Protein AF-A0A7K7G1K6-F1 (afdb_monomer)

Sequence (93 aa):
HTAERPFKCAVCPKTFTQLAGLLGHQRSHPATIPPHPPDEAPHPAAVPQPAPERPYQCTECGKAFKGSSGLRYHMRDHTGERPYACRECGKAF

Radius of gyration: 22.13 Å; Cα contacts (8 Å, |Δi|>4): 73; chains: 1; bounding box: 34×58×42 Å

Organism: Chionis minor (NCBI:txid227182)

Solvent-accessible surface area (backbone atoms only — not comparable to full-atom values): 6151 Å² total; per-residue (Å²): 136,84,83,62,47,84,37,65,50,92,91,49,95,56,63,19,73,43,63,71,59,43,60,58,51,58,70,75,46,84,78,76,73,70,83,70,69,95,79,67,72,83,74,77,77,81,71,80,71,74,71,82,69,38,85,31,60,41,89,90,78,63,55,65,21,76,38,67,66,56,39,58,56,55,50,28,75,76,70,67,62,45,87,50,56,39,88,90,74,69,50,60,80

Mean predicted aligned error: 16.01 Å

Structure (mmCIF, N/CA/C/O backbone):
data_AF-A0A7K7G1K6-F1
#
_entry.id   AF-A0A7K7G1K6-F1
#
loop_
_atom_site.group_PDB
_atom_site.id
_atom_site.type_symbol
_atom_site.label_atom_id
_atom_site.label_alt_id
_atom_site.label_comp_id
_atom_site.label_asym_id
_atom_site.label_entity_id
_atom_site.label_seq_id
_atom_site.pdbx_PDB_ins_code
_atom_site.Cartn_x
_atom_site.Cartn_y
_atom_site.Cartn_z
_atom_site.occupancy
_atom_site.B_iso_or_equiv
_atom_site.auth_seq_id
_atom_site.auth_comp_id
_atom_site.auth_asym_id
_atom_site.auth_atom_id
_atom_site.pdbx_PDB_model_num
ATOM 1 N N . HIS A 1 1 ? 22.187 16.365 -9.416 1.00 49.41 1 HIS A N 1
ATOM 2 C CA . HIS A 1 1 ? 21.201 15.345 -9.828 1.00 49.41 1 HIS A CA 1
ATOM 3 C C . HIS A 1 1 ? 21.537 14.843 -11.226 1.00 49.41 1 HIS A C 1
ATOM 5 O O . HIS A 1 1 ? 20.950 15.296 -12.200 1.00 49.41 1 HIS A O 1
ATOM 11 N N . THR A 1 2 ? 22.506 13.943 -11.347 1.00 59.69 2 THR A N 1
ATOM 12 C CA . THR A 1 2 ? 22.814 13.277 -12.617 1.00 59.69 2 THR A CA 1
ATOM 13 C C . THR A 1 2 ? 21.843 12.107 -12.737 1.00 59.69 2 THR A C 1
ATOM 15 O O . THR A 1 2 ? 21.996 11.085 -12.079 1.00 59.69 2 THR A O 1
ATOM 18 N N . ALA A 1 3 ? 20.744 12.298 -13.469 1.00 69.94 3 ALA A N 1
ATOM 19 C CA . ALA A 1 3 ? 19.723 11.269 -13.676 1.00 69.94 3 ALA A CA 1
ATOM 20 C C . ALA A 1 3 ? 20.166 10.270 -14.755 1.00 69.94 3 ALA A C 1
ATOM 22 O O . ALA A 1 3 ? 19.432 9.980 -15.702 1.00 69.94 3 ALA A O 1
ATOM 23 N N . GLU A 1 4 ? 21.391 9.766 -14.640 1.00 78.00 4 GLU A N 1
ATOM 24 C CA . GLU A 1 4 ? 21.862 8.690 -15.494 1.00 78.00 4 GLU A CA 1
ATOM 25 C C . GLU A 1 4 ? 21.046 7.430 -15.190 1.00 78.00 4 GLU A C 1
ATOM 27 O O . GLU A 1 4 ? 20.807 7.062 -14.038 1.00 78.00 4 GLU A O 1
ATOM 32 N N . ARG A 1 5 ? 20.525 6.803 -16.248 1.00 80.56 5 ARG A N 1
ATOM 33 C CA . ARG A 1 5 ? 19.706 5.585 -16.179 1.00 80.56 5 ARG A CA 1
ATOM 34 C C . ARG A 1 5 ? 20.438 4.472 -16.927 1.00 80.56 5 ARG A C 1
ATOM 36 O O . ARG A 1 5 ? 20.069 4.183 -18.069 1.00 80.56 5 ARG A O 1
ATOM 43 N N . PRO A 1 6 ? 21.496 3.883 -16.332 1.00 85.69 6 PRO A N 1
ATOM 44 C CA . PRO A 1 6 ? 22.334 2.896 -17.011 1.00 85.69 6 PRO A CA 1
ATOM 45 C C . PRO A 1 6 ? 21.568 1.612 -17.339 1.00 85.69 6 PRO A C 1
ATOM 47 O O . PRO A 1 6 ? 21.872 0.929 -18.314 1.00 85.69 6 PRO A O 1
ATOM 50 N N . PHE A 1 7 ? 20.557 1.284 -16.535 1.00 88.25 7 PHE A N 1
ATOM 51 C CA . PHE A 1 7 ? 19.869 0.001 -16.586 1.00 88.25 7 PHE A CA 1
ATOM 52 C C . PHE A 1 7 ? 18.687 0.070 -17.551 1.00 88.25 7 PHE A C 1
ATOM 54 O O . PHE A 1 7 ? 17.731 0.806 -17.315 1.00 88.25 7 PHE A O 1
ATOM 61 N N . LYS A 1 8 ? 18.731 -0.695 -18.642 1.00 90.12 8 LYS A N 1
ATOM 62 C CA . LYS A 1 8 ? 17.711 -0.680 -19.702 1.00 90.12 8 LYS A CA 1
ATOM 63 C C . LYS A 1 8 ? 16.984 -2.018 -19.748 1.00 90.12 8 LYS A C 1
ATOM 65 O O . LYS A 1 8 ? 17.608 -3.064 -19.594 1.00 90.12 8 LYS A O 1
ATOM 70 N N . CYS A 1 9 ? 15.673 -1.992 -19.948 1.00 88.75 9 CYS A N 1
ATOM 71 C CA . CYS A 1 9 ? 14.908 -3.210 -20.172 1.00 88.75 9 CYS A CA 1
ATOM 72 C C . CYS A 1 9 ? 15.139 -3.737 -21.595 1.00 88.75 9 CYS A C 1
ATOM 74 O O . CYS A 1 9 ? 15.215 -2.964 -22.542 1.00 88.75 9 CYS A O 1
ATOM 76 N N . ALA A 1 10 ? 15.243 -5.060 -21.735 1.00 85.69 10 ALA A N 1
ATOM 77 C CA . ALA A 1 10 ? 15.428 -5.720 -23.027 1.00 85.69 10 ALA A CA 1
ATOM 78 C C . ALA A 1 10 ? 14.113 -5.917 -23.804 1.00 85.69 10 ALA A C 1
ATOM 80 O O . ALA A 1 10 ? 14.133 -6.079 -25.016 1.00 85.69 10 ALA A O 1
ATOM 81 N N . VAL A 1 11 ? 12.972 -5.909 -23.106 1.00 86.75 11 VAL A N 1
ATOM 82 C CA . VAL A 1 11 ? 11.645 -6.176 -23.693 1.00 86.75 11 VAL A CA 1
ATOM 83 C C . VAL A 1 11 ? 10.940 -4.883 -24.104 1.00 86.75 11 VAL A C 1
ATOM 85 O O . VAL A 1 11 ? 10.130 -4.870 -25.024 1.00 86.75 11 VAL A O 1
ATOM 88 N N . CYS A 1 12 ? 11.227 -3.772 -23.427 1.00 90.62 12 CYS A N 1
ATOM 89 C CA . CYS A 1 12 ? 10.585 -2.490 -23.691 1.00 90.62 12 CYS A CA 1
ATOM 90 C C . CYS A 1 12 ? 11.569 -1.331 -23.473 1.00 90.62 12 CYS A C 1
ATOM 92 O O . CYS A 1 12 ? 12.596 -1.510 -22.823 1.00 90.62 12 CYS A O 1
ATOM 94 N N . PRO A 1 13 ? 11.263 -0.109 -23.937 1.00 88.75 13 PRO A N 1
ATOM 95 C CA . PRO A 1 13 ? 12.209 1.009 -23.899 1.00 88.75 13 PRO A CA 1
ATOM 96 C C . PRO A 1 13 ? 12.416 1.627 -22.500 1.00 88.75 13 PRO A C 1
ATOM 98 O O . PRO A 1 13 ? 13.005 2.703 -22.379 1.00 88.75 13 PRO A O 1
ATOM 101 N N . LYS A 1 14 ? 11.928 1.001 -21.417 1.00 90.44 14 LYS A N 1
ATOM 102 C CA . LYS A 1 14 ? 12.060 1.556 -20.062 1.00 90.44 14 LYS A CA 1
ATOM 103 C C . LYS A 1 14 ? 13.501 1.466 -19.562 1.00 90.44 14 LYS A C 1
ATOM 105 O O . LYS A 1 14 ? 14.138 0.417 -19.626 1.00 90.44 14 LYS A O 1
ATOM 110 N N .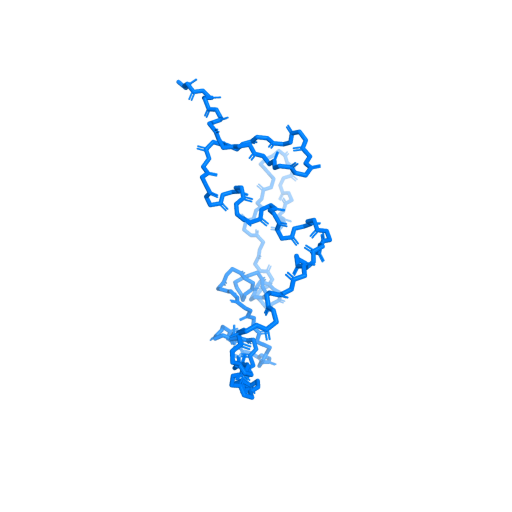 THR A 1 15 ? 13.976 2.566 -18.982 1.00 91.81 15 THR A N 1
ATOM 111 C CA . THR A 1 15 ? 15.289 2.660 -18.337 1.00 91.81 15 THR A CA 1
ATOM 112 C C . THR A 1 15 ? 15.152 2.974 -16.849 1.00 91.81 15 THR A C 1
ATOM 114 O O . THR A 1 15 ? 14.142 3.506 -16.392 1.00 91.81 15 THR A O 1
ATOM 117 N N . PHE A 1 16 ? 16.148 2.638 -16.049 1.00 90.88 16 PHE A N 1
ATOM 118 C CA . PHE A 1 16 ? 16.096 2.730 -14.596 1.00 90.88 16 PHE A CA 1
ATOM 119 C C . PHE A 1 16 ? 17.419 3.288 -14.084 1.00 90.88 16 PHE A C 1
ATOM 121 O O . PHE A 1 16 ? 18.481 3.022 -14.644 1.00 90.88 16 PHE A O 1
ATOM 128 N N . THR A 1 17 ? 17.344 4.085 -13.021 1.00 91.06 17 THR A N 1
ATOM 129 C CA . THR A 1 17 ? 18.522 4.611 -12.314 1.00 91.06 17 THR A CA 1
ATOM 130 C C . THR A 1 17 ? 19.189 3.540 -11.452 1.00 91.06 17 THR A C 1
ATOM 132 O O . THR A 1 17 ? 20.366 3.649 -11.140 1.00 91.06 17 THR A O 1
ATOM 135 N N . GLN A 1 18 ? 18.453 2.487 -11.080 1.00 89.25 18 GLN A N 1
ATOM 136 C CA . GLN A 1 18 ? 18.919 1.410 -10.209 1.00 89.25 18 GLN A CA 1
ATOM 137 C C . GLN A 1 18 ? 18.548 0.036 -10.777 1.00 89.25 18 GLN A C 1
ATOM 139 O O . GLN A 1 18 ? 17.436 -0.158 -11.279 1.00 89.25 18 GLN A O 1
ATOM 144 N N . LEU A 1 19 ? 19.453 -0.934 -10.619 1.00 87.38 19 LEU A N 1
ATOM 145 C CA . LEU A 1 19 ? 19.264 -2.318 -11.064 1.00 87.38 19 LEU A CA 1
ATOM 146 C C . LEU A 1 19 ? 18.059 -2.991 -10.392 1.00 87.38 19 LEU A C 1
ATOM 148 O O . LEU A 1 19 ? 17.300 -3.688 -11.058 1.00 87.38 19 LEU A O 1
ATOM 152 N N . ALA A 1 20 ? 17.827 -2.730 -9.102 1.00 87.19 20 ALA A N 1
ATOM 153 C CA . ALA A 1 20 ? 16.676 -3.270 -8.374 1.00 87.19 20 ALA A CA 1
ATOM 154 C C . ALA A 1 20 ? 15.335 -2.853 -9.010 1.00 87.19 20 ALA A C 1
ATOM 156 O O . ALA A 1 20 ? 14.412 -3.662 -9.112 1.00 87.19 20 ALA A O 1
ATOM 157 N N . GLY A 1 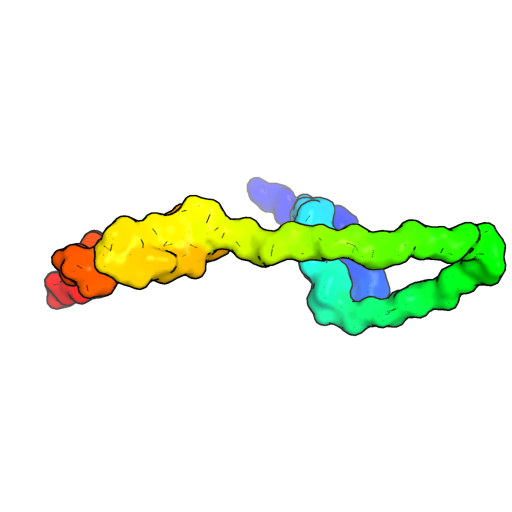21 ? 15.249 -1.613 -9.506 1.00 89.56 21 GLY A N 1
ATOM 158 C CA . GLY A 1 21 ? 14.077 -1.119 -10.230 1.00 89.56 21 GLY A CA 1
ATOM 159 C C . GLY A 1 21 ? 13.871 -1.830 -11.569 1.00 89.56 21 GLY A C 1
ATOM 160 O O . GLY A 1 21 ? 12.740 -2.181 -11.902 1.00 89.56 21 GLY A O 1
ATOM 161 N N . LEU A 1 22 ? 14.959 -2.102 -12.301 1.00 89.94 22 LEU A N 1
ATOM 162 C CA . LEU A 1 22 ? 14.907 -2.877 -13.543 1.00 89.94 22 LEU A CA 1
ATOM 163 C C . LEU A 1 22 ? 14.459 -4.325 -13.284 1.00 89.94 22 LEU A C 1
ATOM 165 O O . LEU A 1 22 ? 13.532 -4.789 -13.944 1.00 89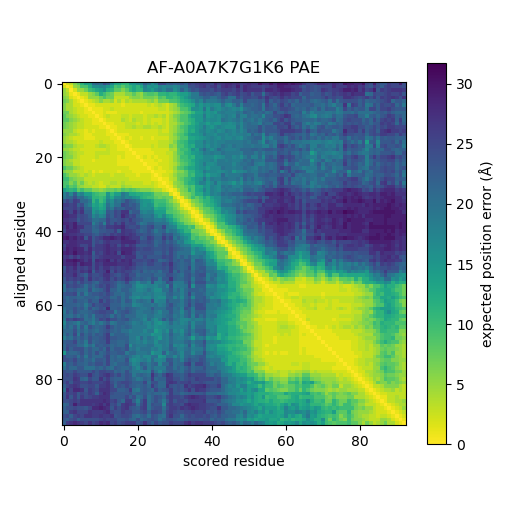.94 22 LEU A O 1
ATOM 169 N N . LEU A 1 23 ? 15.057 -5.007 -12.303 1.00 86.94 23 LEU A N 1
ATOM 170 C CA . LEU A 1 23 ? 14.718 -6.391 -11.943 1.00 86.94 23 LEU A CA 1
ATOM 171 C C . LEU A 1 23 ? 13.254 -6.521 -11.506 1.00 86.94 23 LEU A C 1
ATOM 173 O O . LEU A 1 23 ? 12.560 -7.444 -11.926 1.00 86.94 23 LEU A O 1
ATOM 177 N N . GLY A 1 24 ? 12.749 -5.573 -10.710 1.00 88.12 24 GLY A N 1
ATOM 178 C CA . GLY A 1 24 ? 11.332 -5.520 -10.342 1.00 88.12 24 GLY A CA 1
ATOM 179 C C . GLY A 1 24 ? 10.419 -5.293 -11.550 1.00 88.12 24 GLY A C 1
ATOM 180 O O . GLY A 1 24 ? 9.397 -5.964 -11.687 1.00 88.12 24 GLY A O 1
ATOM 181 N N . HIS A 1 25 ? 10.811 -4.397 -12.459 1.00 89.88 25 HIS A N 1
ATOM 182 C CA . HIS A 1 25 ? 10.076 -4.141 -13.695 1.00 89.88 25 HIS A CA 1
ATOM 183 C C . HIS A 1 25 ? 10.051 -5.347 -14.641 1.00 89.88 25 HIS A C 1
ATOM 185 O O . HIS A 1 25 ? 9.020 -5.600 -15.258 1.00 89.88 25 HIS A O 1
ATOM 191 N N . GLN A 1 26 ? 11.131 -6.120 -14.754 1.00 84.31 26 GLN A N 1
ATOM 192 C CA . GLN A 1 26 ? 11.170 -7.284 -15.647 1.00 84.31 26 GLN A CA 1
ATOM 193 C C . GLN A 1 26 ? 10.073 -8.313 -15.331 1.00 84.31 26 GLN A C 1
ATOM 195 O O . GLN A 1 26 ? 9.602 -8.991 -16.236 1.00 84.31 26 GLN A O 1
ATOM 200 N N . ARG A 1 27 ? 9.587 -8.355 -14.085 1.00 86.00 27 ARG A N 1
ATOM 201 C CA . ARG A 1 27 ? 8.496 -9.236 -13.631 1.00 86.00 27 ARG A CA 1
ATOM 202 C C . ARG A 1 27 ? 7.110 -8.812 -14.128 1.00 86.00 27 ARG A C 1
ATOM 204 O O . ARG A 1 27 ? 6.175 -9.594 -14.017 1.00 86.00 27 ARG A O 1
ATOM 211 N N . SER A 1 28 ? 6.959 -7.581 -14.629 1.00 82.94 28 SER A N 1
ATOM 212 C CA . SER A 1 28 ? 5.711 -7.122 -15.256 1.00 82.94 28 SER A CA 1
ATOM 213 C C . SER A 1 28 ? 5.596 -7.543 -16.718 1.00 82.94 28 SER A C 1
ATOM 215 O O . SER A 1 28 ? 4.517 -7.434 -17.291 1.00 82.94 28 SER A O 1
ATOM 217 N N . HIS A 1 29 ? 6.705 -7.954 -17.340 1.00 84.12 29 HIS A N 1
ATOM 218 C CA . HIS A 1 29 ? 6.648 -8.536 -18.674 1.00 84.12 29 HIS A CA 1
ATOM 219 C C . HIS A 1 29 ? 6.140 -9.971 -18.569 1.00 84.12 29 HIS A C 1
ATOM 221 O O . HIS A 1 29 ? 6.519 -10.672 -17.628 1.00 84.12 29 HIS A O 1
ATOM 227 N N . PRO A 1 30 ? 5.297 -10.423 -19.511 1.00 73.44 30 PRO A N 1
ATOM 228 C CA . PRO A 1 30 ? 4.965 -11.834 -19.602 1.00 73.44 30 PRO A CA 1
ATOM 229 C C . PRO A 1 30 ? 6.274 -12.609 -19.758 1.00 73.44 30 PRO A C 1
ATOM 231 O O . PRO A 1 30 ? 7.082 -12.307 -20.637 1.00 73.44 30 PRO A O 1
ATOM 234 N N . ALA A 1 31 ? 6.517 -13.561 -18.859 1.00 65.69 31 ALA A N 1
ATOM 235 C CA . ALA A 1 31 ? 7.701 -14.396 -18.927 1.00 65.69 31 ALA A CA 1
ATOM 236 C C . ALA A 1 31 ? 7.578 -15.292 -20.164 1.00 65.69 31 ALA A C 1
ATOM 238 O O . ALA A 1 31 ? 6.942 -16.342 -20.113 1.00 65.69 31 ALA A O 1
ATOM 239 N N . THR A 1 32 ? 8.187 -14.894 -21.283 1.00 55.31 32 THR A N 1
ATOM 240 C CA . THR A 1 32 ? 8.627 -15.883 -22.264 1.00 55.31 32 THR A CA 1
ATOM 241 C C . THR A 1 32 ? 9.700 -16.682 -21.549 1.00 55.31 32 THR A C 1
ATOM 243 O O . THR A 1 32 ? 10.840 -16.239 -21.436 1.00 55.31 32 THR A O 1
ATOM 246 N N . ILE A 1 33 ? 9.299 -17.805 -20.960 1.00 55.59 33 ILE A N 1
ATOM 247 C CA . ILE A 1 33 ? 10.218 -18.790 -20.407 1.00 55.59 33 ILE A CA 1
ATOM 248 C C . ILE A 1 33 ? 11.153 -19.145 -21.573 1.00 55.59 33 ILE A C 1
ATOM 250 O O . ILE A 1 33 ? 10.655 -19.644 -22.587 1.00 55.59 33 ILE A O 1
ATOM 254 N N . PRO A 1 34 ? 12.460 -18.821 -21.519 1.00 52.53 34 PRO A N 1
ATOM 255 C CA . PRO A 1 34 ? 13.373 -19.325 -22.532 1.00 52.53 34 PRO A CA 1
ATOM 256 C C . PRO A 1 34 ? 13.268 -20.855 -22.508 1.00 52.53 34 PRO A C 1
ATOM 258 O O . PRO A 1 34 ? 13.147 -21.415 -21.414 1.00 52.53 34 PRO A O 1
ATOM 261 N N . PRO A 1 35 ? 13.257 -21.539 -23.667 1.00 45.75 35 PRO A N 1
ATOM 262 C CA . PRO A 1 35 ? 13.231 -22.992 -23.674 1.00 45.75 35 PRO A CA 1
ATOM 263 C C . PRO A 1 35 ? 14.379 -23.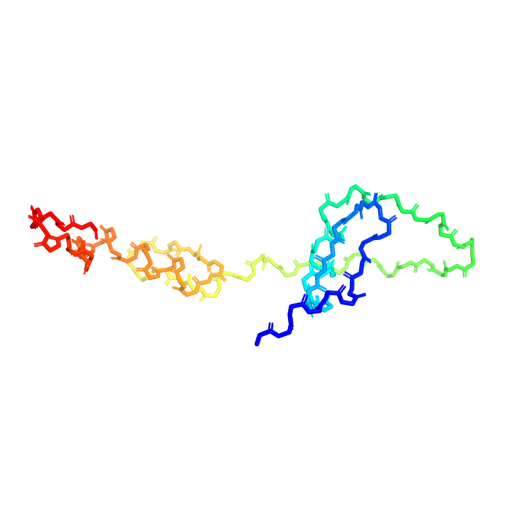483 -22.795 1.00 45.75 35 PRO A C 1
ATOM 265 O O . PRO A 1 35 ? 15.535 -23.104 -22.989 1.00 45.75 35 PRO A O 1
ATOM 268 N N . H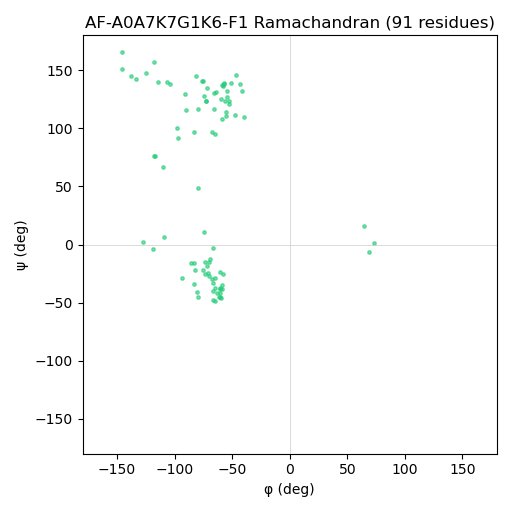IS A 1 36 ? 14.021 -24.247 -21.770 1.00 47.59 36 HIS A N 1
ATOM 269 C CA . HIS A 1 36 ? 14.975 -24.826 -20.843 1.00 47.59 36 HIS A CA 1
ATOM 270 C C . HIS A 1 36 ? 15.951 -25.705 -21.641 1.00 47.59 36 HIS A C 1
ATOM 272 O O . HIS A 1 36 ? 15.498 -26.426 -22.539 1.00 47.59 36 HIS A O 1
ATOM 278 N N . PRO A 1 37 ? 17.267 -25.672 -21.369 1.00 59.94 37 PRO A N 1
ATOM 279 C CA . PRO A 1 37 ? 18.167 -26.656 -21.951 1.00 59.94 37 PRO A CA 1
ATOM 280 C C . PRO A 1 37 ? 17.694 -28.060 -21.529 1.00 59.94 37 PRO A C 1
ATOM 282 O O . PRO A 1 37 ? 17.337 -28.254 -20.364 1.00 59.94 37 PRO A O 1
ATOM 285 N N . PRO A 1 38 ? 17.672 -29.044 -22.446 1.00 59.56 38 PRO A N 1
ATOM 286 C CA . PRO A 1 38 ? 17.124 -30.378 -22.180 1.00 59.56 38 PRO A CA 1
ATOM 287 C C . PRO A 1 38 ? 17.923 -31.194 -21.144 1.00 59.56 38 PRO A C 1
ATOM 289 O O . PRO A 1 38 ? 17.514 -32.301 -20.817 1.00 59.56 38 PRO A O 1
ATOM 292 N N . ASP A 1 39 ? 19.039 -30.656 -20.640 1.00 55.59 39 ASP A N 1
ATOM 293 C CA . ASP A 1 39 ? 19.988 -31.325 -19.742 1.00 55.59 39 ASP A CA 1
ATOM 294 C C . ASP A 1 39 ? 19.960 -30.786 -18.296 1.00 55.59 39 ASP A C 1
ATOM 296 O O . ASP A 1 39 ? 20.786 -31.158 -17.467 1.00 55.59 39 ASP A O 1
ATOM 300 N N . GLU A 1 40 ? 19.025 -29.895 -17.946 1.00 53.34 40 GLU A N 1
ATOM 301 C CA . GLU A 1 40 ? 18.871 -29.498 -16.543 1.00 53.34 40 GLU A CA 1
ATOM 302 C C . GLU A 1 40 ? 18.070 -30.576 -15.797 1.00 53.34 40 GLU A C 1
ATOM 304 O O . GLU A 1 40 ? 16.914 -30.851 -16.125 1.00 53.34 40 GLU A O 1
ATOM 309 N N . ALA A 1 41 ? 18.713 -31.219 -14.817 1.00 60.47 41 ALA A N 1
ATOM 310 C CA . ALA A 1 41 ? 18.111 -32.232 -13.954 1.00 60.47 41 ALA A CA 1
ATOM 311 C C . ALA A 1 41 ? 16.738 -31.773 -13.414 1.00 60.47 41 ALA A C 1
ATOM 313 O O . ALA A 1 41 ? 16.559 -30.579 -13.151 1.00 60.47 41 ALA A O 1
ATOM 314 N N . PRO A 1 42 ? 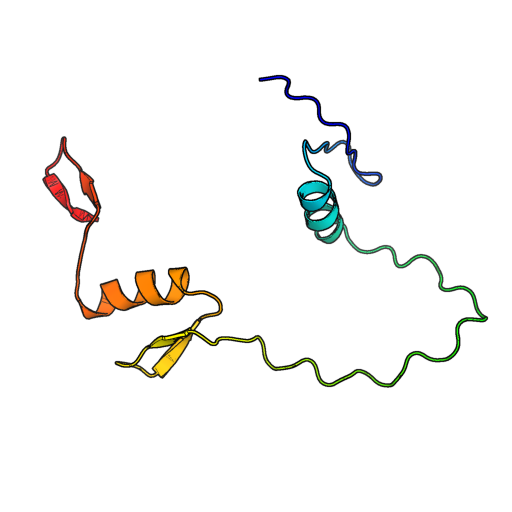15.768 -32.691 -13.218 1.00 56.59 42 PRO A N 1
ATOM 315 C CA . PRO A 1 42 ? 14.434 -32.329 -12.756 1.00 56.59 42 PRO A CA 1
ATOM 316 C C . PRO A 1 42 ? 14.529 -31.488 -11.484 1.00 56.59 42 PRO A C 1
ATOM 318 O O . PRO A 1 42 ? 15.137 -31.899 -10.493 1.00 56.59 42 PRO A O 1
ATOM 321 N N . HIS A 1 43 ? 13.940 -30.290 -11.538 1.00 58.41 43 HIS A N 1
ATOM 322 C CA . HIS A 1 43 ? 13.862 -29.386 -10.396 1.00 58.41 43 HIS A CA 1
ATOM 323 C C . HIS A 1 43 ? 13.296 -30.133 -9.182 1.00 58.41 43 HIS A C 1
ATOM 325 O O . HIS A 1 43 ? 12.356 -30.921 -9.343 1.00 58.41 43 HIS A O 1
ATOM 331 N N . PRO A 1 44 ? 13.831 -29.912 -7.966 1.00 64.31 44 PRO A N 1
ATOM 332 C CA . PRO A 1 44 ? 13.272 -30.534 -6.777 1.00 64.31 44 PRO A CA 1
ATOM 333 C C . PRO A 1 44 ? 11.796 -30.149 -6.654 1.00 64.31 44 PRO A C 1
ATOM 335 O O . PRO A 1 44 ? 11.419 -29.002 -6.912 1.00 64.31 44 PRO A O 1
ATOM 338 N N . ALA A 1 45 ? 10.972 -31.135 -6.285 1.00 63.41 45 ALA A N 1
ATOM 339 C CA . ALA A 1 45 ? 9.539 -30.984 -6.069 1.00 63.41 45 ALA A CA 1
ATOM 340 C C . ALA A 1 45 ? 9.244 -29.679 -5.321 1.00 63.41 45 ALA A C 1
ATOM 342 O O . ALA A 1 45 ? 9.908 -29.373 -4.330 1.00 63.41 45 ALA A O 1
ATOM 343 N N . ALA A 1 46 ? 8.273 -28.918 -5.834 1.00 62.22 46 ALA A N 1
ATOM 344 C CA . ALA A 1 46 ? 7.890 -27.605 -5.339 1.00 62.22 46 ALA A CA 1
ATOM 345 C C . ALA A 1 46 ? 7.915 -27.560 -3.806 1.00 62.22 46 ALA A C 1
ATOM 347 O O . ALA A 1 46 ? 7.080 -28.172 -3.138 1.00 62.22 46 ALA A O 1
ATOM 348 N N . VAL A 1 47 ? 8.892 -26.832 -3.257 1.00 61.00 47 VAL A N 1
ATOM 349 C CA . VAL A 1 47 ? 8.933 -26.511 -1.832 1.00 61.00 47 VAL A CA 1
ATOM 350 C C . VAL A 1 47 ? 7.594 -25.847 -1.507 1.00 61.00 47 VAL A C 1
ATOM 352 O O . VAL A 1 47 ? 7.226 -24.905 -2.221 1.00 61.00 47 VAL A O 1
ATOM 355 N N . PRO A 1 48 ? 6.837 -26.312 -0.494 1.00 61.84 48 PRO A N 1
ATOM 356 C CA . PRO A 1 48 ? 5.626 -25.626 -0.077 1.00 61.84 48 PRO A CA 1
ATOM 357 C C . PRO A 1 48 ? 6.020 -24.188 0.238 1.00 61.84 48 PRO A C 1
ATOM 359 O O . PRO A 1 48 ? 6.783 -23.931 1.169 1.00 61.84 48 PRO A O 1
ATOM 362 N N . GLN A 1 49 ? 5.577 -23.256 -0.606 1.00 57.94 49 GLN A N 1
ATOM 363 C CA . GLN A 1 49 ? 5.865 -21.852 -0.382 1.00 57.94 49 GLN A CA 1
ATOM 364 C C . GLN A 1 49 ? 5.261 -21.500 0.977 1.00 57.94 49 GLN A C 1
ATOM 366 O O . GLN A 1 49 ? 4.074 -21.785 1.183 1.00 57.94 49 GLN A O 1
ATOM 371 N N . PRO A 1 50 ? 6.041 -20.941 1.921 1.00 63.81 50 PRO A N 1
ATOM 372 C CA . PRO A 1 50 ? 5.475 -20.503 3.182 1.00 63.81 50 PRO A CA 1
ATOM 373 C C . PRO A 1 50 ? 4.323 -19.559 2.849 1.00 63.81 50 PRO A C 1
ATOM 375 O O . PRO A 1 50 ? 4.447 -18.699 1.969 1.00 63.81 50 PRO A O 1
ATOM 378 N N . ALA A 1 51 ? 3.173 -19.788 3.492 1.00 66.00 51 ALA A N 1
ATOM 379 C CA . ALA A 1 51 ? 2.005 -18.931 3.355 1.00 66.00 51 ALA A CA 1
ATOM 380 C C . ALA A 1 51 ? 2.466 -17.468 3.397 1.00 66.00 51 ALA A C 1
ATOM 382 O O . ALA A 1 51 ? 3.362 -17.167 4.189 1.00 66.00 51 ALA A O 1
ATOM 383 N N . PRO A 1 52 ? 1.916 -16.581 2.542 1.00 64.94 52 PRO A N 1
ATOM 384 C CA . PRO A 1 52 ? 2.411 -15.218 2.403 1.00 64.94 52 PRO A CA 1
ATOM 385 C C . PRO A 1 52 ? 2.584 -14.623 3.792 1.00 64.94 52 PRO A C 1
ATOM 387 O O . PRO A 1 52 ? 1.588 -14.451 4.496 1.00 64.94 52 PRO A O 1
ATOM 390 N N . GLU A 1 53 ? 3.838 -14.388 4.188 1.00 74.75 53 GLU A N 1
ATOM 391 C CA . GLU A 1 53 ? 4.163 -13.979 5.546 1.00 74.75 53 GLU A CA 1
ATOM 392 C C . GLU A 1 53 ? 3.405 -12.682 5.816 1.00 74.75 53 GLU A C 1
ATOM 394 O O . GLU A 1 53 ? 3.677 -11.622 5.242 1.00 74.75 53 GLU A O 1
ATOM 399 N N . ARG A 1 54 ? 2.372 -12.789 6.647 1.00 82.81 54 ARG A N 1
ATOM 400 C CA . ARG A 1 54 ? 1.595 -11.663 7.149 1.00 82.81 54 ARG A CA 1
ATOM 401 C C . ARG A 1 54 ? 1.912 -11.521 8.634 1.00 82.81 54 ARG A C 1
ATOM 403 O O . ARG A 1 54 ? 1.037 -11.785 9.454 1.00 82.81 54 ARG A O 1
ATOM 410 N N . PRO A 1 55 ? 3.159 -11.151 8.993 1.00 84.00 55 PRO A N 1
ATOM 411 C CA . PRO A 1 55 ? 3.589 -11.128 10.389 1.00 84.00 55 PRO A CA 1
ATOM 412 C C . PRO A 1 55 ? 2.894 -10.021 11.192 1.00 84.00 55 PRO A C 1
ATOM 414 O O . PRO A 1 55 ? 2.967 -10.002 12.414 1.00 84.00 55 PRO A O 1
ATOM 417 N N . TYR A 1 56 ? 2.217 -9.085 10.522 1.00 90.50 56 TYR A N 1
ATOM 418 C CA . TYR A 1 56 ? 1.562 -7.954 11.162 1.00 90.50 56 TYR A CA 1
ATOM 419 C C . TYR A 1 56 ? 0.077 -8.247 11.350 1.00 90.50 56 TYR A C 1
ATOM 421 O O . TYR A 1 56 ? -0.706 -8.106 10.410 1.00 90.50 56 TYR A O 1
ATOM 429 N N . GLN A 1 57 ? -0.316 -8.639 12.558 1.00 92.75 57 GLN A N 1
ATOM 430 C CA . GLN A 1 57 ? -1.700 -8.963 12.894 1.00 92.75 57 GLN A CA 1
ATOM 431 C C . GLN A 1 57 ? -2.340 -7.876 13.764 1.00 92.75 57 GLN A C 1
ATOM 433 O O . GLN A 1 57 ? -1.701 -7.312 14.648 1.00 92.75 57 GLN A O 1
ATOM 438 N N . CYS A 1 58 ? -3.606 -7.568 13.495 1.00 93.81 58 CYS A N 1
ATOM 439 C CA . CYS A 1 58 ? -4.410 -6.683 14.324 1.00 93.81 58 CYS A CA 1
ATOM 440 C C . CYS A 1 58 ? -4.821 -7.404 15.606 1.00 93.81 58 CYS A C 1
ATOM 442 O O . CYS A 1 58 ? -5.409 -8.483 15.541 1.00 93.81 58 CYS A O 1
ATOM 444 N N . THR A 1 59 ? -4.555 -6.789 16.754 1.00 89.69 59 THR A N 1
ATOM 445 C CA . THR A 1 59 ? -4.933 -7.324 18.067 1.00 89.69 59 THR A CA 1
ATOM 446 C C . THR A 1 59 ? -6.429 -7.199 18.351 1.00 89.69 59 THR A C 1
ATOM 448 O O . THR A 1 59 ? -6.964 -8.015 19.088 1.00 89.69 59 THR A O 1
ATOM 451 N N . GLU A 1 60 ? -7.113 -6.233 17.729 1.00 90.69 60 GLU A N 1
ATOM 452 C CA . GLU A 1 60 ? -8.543 -5.973 17.950 1.00 90.69 60 GLU A CA 1
ATOM 453 C C . GLU A 1 60 ? -9.448 -6.936 17.164 1.00 90.69 60 GLU A C 1
ATOM 455 O O . GLU A 1 60 ? -10.464 -7.398 17.674 1.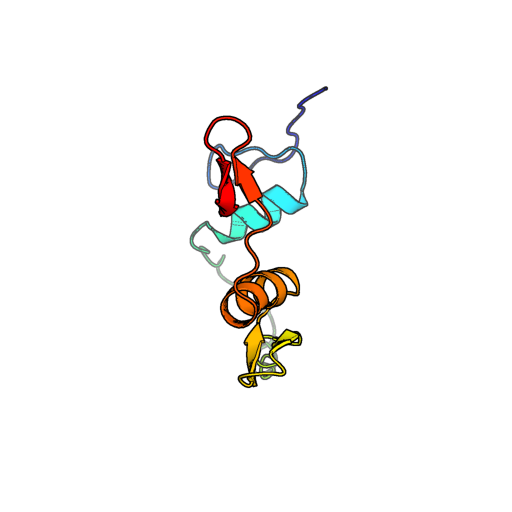00 90.69 60 GLU A O 1
ATOM 460 N N . CYS A 1 61 ? -9.101 -7.247 15.907 1.00 93.81 61 CYS A N 1
ATOM 461 C CA . CYS A 1 61 ? -9.953 -8.056 15.020 1.00 93.81 61 CYS A CA 1
ATOM 462 C C . CYS A 1 61 ? -9.259 -9.264 14.370 1.00 93.81 61 CYS A C 1
ATOM 464 O O . CYS A 1 61 ? -9.861 -9.952 13.544 1.00 93.81 61 CYS A O 1
ATOM 466 N N . GLY A 1 62 ? -7.985 -9.520 14.681 1.00 89.62 62 GLY A N 1
ATOM 467 C CA . GLY A 1 62 ? -7.239 -10.683 14.185 1.00 89.62 62 GLY A CA 1
ATOM 468 C C . GLY A 1 62 ? -6.826 -10.628 12.707 1.00 89.62 62 GLY A C 1
ATOM 469 O O . GLY A 1 62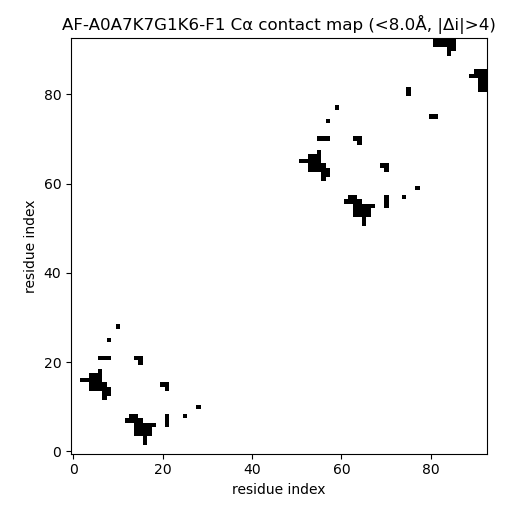 ? -6.195 -11.568 12.214 1.00 89.62 62 GLY A O 1
ATOM 470 N N . LYS A 1 63 ? -7.139 -9.547 11.976 1.00 91.31 63 LYS A N 1
ATOM 471 C CA . LYS A 1 63 ? -6.752 -9.388 10.562 1.00 91.31 63 LYS A CA 1
ATOM 472 C C . LYS A 1 63 ? -5.234 -9.320 10.401 1.00 91.31 63 LYS A C 1
ATOM 474 O O . LYS A 1 63 ? -4.573 -8.528 11.062 1.00 91.31 63 LYS A O 1
ATOM 479 N N . ALA A 1 64 ? -4.694 -10.107 9.472 1.00 91.25 64 ALA A N 1
ATOM 480 C CA . ALA A 1 64 ? -3.262 -10.165 9.188 1.00 91.25 64 ALA A CA 1
ATOM 481 C C . ALA A 1 64 ? -2.891 -9.413 7.898 1.00 91.25 64 ALA A C 1
ATOM 483 O O . ALA A 1 64 ? -3.553 -9.550 6.862 1.00 91.25 64 ALA A O 1
ATOM 484 N N . PHE A 1 65 ? -1.788 -8.668 7.943 1.00 91.38 65 PHE A N 1
ATOM 485 C CA . PHE A 1 65 ? -1.275 -7.796 6.890 1.00 91.38 65 PHE A CA 1
ATOM 486 C C . PHE A 1 65 ? 0.168 -8.163 6.533 1.00 91.38 65 PHE A C 1
ATOM 488 O O . PHE A 1 65 ? 0.964 -8.561 7.380 1.00 91.38 65 PHE A O 1
ATOM 495 N N . LYS A 1 66 ? 0.528 -7.980 5.256 1.00 90.19 66 LYS A N 1
ATOM 496 C CA . LYS A 1 66 ? 1.875 -8.269 4.729 1.00 90.19 66 LYS A CA 1
ATOM 497 C C . LYS A 1 66 ? 2.939 -7.262 5.197 1.00 90.19 66 LYS A C 1
ATOM 499 O O . LYS A 1 66 ? 4.127 -7.534 5.111 1.00 90.19 66 LYS A O 1
ATOM 504 N N . GLY A 1 67 ? 2.525 -6.088 5.673 1.00 91.69 67 GLY A N 1
ATOM 505 C CA . GLY A 1 67 ? 3.432 -5.011 6.065 1.00 91.69 67 GLY A CA 1
ATOM 506 C C . GLY A 1 67 ? 2.907 -4.203 7.246 1.00 91.69 67 GLY A C 1
ATOM 507 O O . GLY A 1 67 ? 1.692 -4.038 7.397 1.00 91.69 67 GLY A O 1
ATOM 508 N N . SER A 1 68 ? 3.830 -3.644 8.033 1.00 91.06 68 SER A N 1
ATOM 509 C CA . SER A 1 68 ? 3.525 -2.789 9.188 1.00 91.06 68 SER A CA 1
ATOM 510 C C . SER A 1 68 ? 2.710 -1.559 8.795 1.00 91.06 68 SER A C 1
ATOM 512 O O . SER A 1 68 ? 1.814 -1.147 9.525 1.00 91.06 68 SER A O 1
ATOM 514 N N . SER A 1 69 ? 2.962 -0.999 7.606 1.00 91.62 69 SER A N 1
ATOM 515 C CA . SER A 1 69 ? 2.189 0.123 7.077 1.00 91.62 69 SER A CA 1
ATOM 516 C C . SER A 1 69 ? 0.715 -0.245 6.927 1.00 91.62 69 SER A C 1
ATOM 518 O O . SER A 1 69 ? -0.131 0.515 7.381 1.00 91.62 69 SER A O 1
ATOM 520 N N . GLY A 1 70 ? 0.411 -1.423 6.367 1.00 92.38 70 GLY A N 1
ATOM 521 C CA . GLY A 1 70 ? -0.964 -1.902 6.192 1.00 92.38 70 GLY A CA 1
ATOM 522 C C . GLY A 1 70 ? -1.695 -2.060 7.522 1.00 92.38 70 GLY A C 1
ATOM 523 O O . GLY A 1 70 ? -2.805 -1.554 7.664 1.00 92.38 70 GLY A 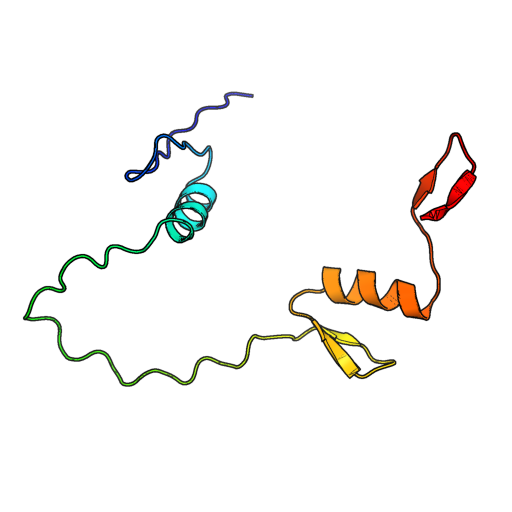O 1
ATOM 524 N N . LEU A 1 71 ? -1.030 -2.656 8.519 1.00 94.12 71 LEU A N 1
ATOM 525 C CA . LEU A 1 71 ? -1.564 -2.744 9.879 1.00 94.12 71 LEU A CA 1
ATOM 526 C C . LEU A 1 71 ? -1.801 -1.348 10.484 1.00 94.12 71 LEU A C 1
ATOM 528 O O . LEU A 1 71 ? -2.866 -1.089 11.028 1.00 94.12 71 LEU A O 1
ATOM 532 N N . ARG A 1 72 ? -0.855 -0.413 10.341 1.00 91.00 72 ARG A N 1
ATOM 533 C CA . ARG A 1 72 ? -0.977 0.954 10.880 1.00 91.00 72 ARG A CA 1
ATOM 534 C C . ARG A 1 72 ? -2.080 1.783 10.215 1.00 91.00 72 ARG A C 1
ATOM 536 O O . ARG A 1 72 ? -2.658 2.652 10.859 1.00 91.00 72 ARG A O 1
ATOM 543 N N . TYR A 1 73 ? -2.343 1.587 8.922 1.00 90.56 73 TYR A N 1
ATOM 544 C CA . TYR A 1 73 ? -3.515 2.189 8.276 1.00 90.56 73 TYR A CA 1
ATOM 545 C C . TYR A 1 73 ? -4.796 1.580 8.837 1.00 90.56 73 TYR A C 1
ATOM 547 O O . TYR A 1 73 ? -5.666 2.323 9.264 1.00 90.56 73 TYR A O 1
ATOM 555 N N . HIS A 1 74 ? -4.858 0.256 8.934 1.00 93.12 74 HIS A N 1
ATOM 556 C CA . HIS A 1 74 ? -6.018 -0.442 9.472 1.00 93.12 74 HIS A CA 1
ATOM 557 C C . HIS A 1 74 ? -6.348 -0.075 10.929 1.00 93.12 74 HIS A C 1
ATOM 559 O O . HIS A 1 74 ? -7.516 0.059 11.273 1.00 93.12 74 HIS A O 1
ATOM 565 N N . MET A 1 75 ? -5.346 0.141 11.789 1.00 92.31 75 MET A N 1
ATOM 566 C CA . MET A 1 75 ? -5.590 0.557 13.178 1.00 92.31 75 MET A CA 1
ATOM 567 C C . MET A 1 75 ? -6.337 1.896 13.281 1.00 92.31 75 MET A C 1
ATOM 569 O O . MET A 1 75 ? -7.022 2.125 14.274 1.00 92.31 75 MET A O 1
ATOM 573 N N . ARG A 1 76 ? -6.268 2.757 12.256 1.00 90.62 76 ARG A N 1
ATOM 574 C CA . ARG A 1 76 ? -7.027 4.016 12.231 1.00 90.62 76 ARG A CA 1
ATOM 575 C C . ARG A 1 76 ? -8.524 3.813 12.036 1.00 90.62 76 ARG A C 1
ATOM 577 O O . ARG A 1 76 ? -9.285 4.655 12.491 1.00 90.62 76 ARG A O 1
ATOM 584 N N . ASP A 1 77 ? -8.960 2.703 11.439 1.00 89.19 77 ASP A N 1
ATOM 585 C CA . ASP A 1 77 ? -10.386 2.353 11.389 1.00 89.19 77 ASP A CA 1
ATOM 586 C C . ASP A 1 77 ? -10.936 2.010 12.782 1.00 89.19 77 ASP A C 1
ATOM 588 O O . ASP A 1 77 ? -12.112 2.236 13.051 1.00 89.19 77 ASP A O 1
ATOM 592 N N . HIS A 1 78 ? -10.091 1.488 13.679 1.00 91.06 78 HIS A N 1
ATOM 593 C CA . HIS A 1 78 ? -10.476 1.197 15.061 1.00 91.06 78 HIS A CA 1
ATOM 594 C C . HIS A 1 78 ? -10.473 2.451 15.936 1.00 91.06 78 HIS A C 1
ATOM 596 O O . HIS A 1 78 ? -11.410 2.670 16.700 1.00 91.06 78 HIS A O 1
ATOM 602 N N . THR A 1 79 ? -9.431 3.279 15.833 1.00 87.88 79 THR A N 1
ATOM 603 C CA . THR A 1 79 ? -9.289 4.475 16.679 1.00 87.88 79 THR A CA 1
ATOM 604 C C . THR A 1 79 ? -10.013 5.703 16.132 1.00 87.88 79 THR A C 1
ATOM 606 O O . THR A 1 79 ? -10.193 6.677 16.858 1.00 87.88 79 THR A O 1
ATOM 609 N N . GLY A 1 80 ? -10.403 5.697 14.855 1.00 85.06 80 GLY A N 1
ATOM 610 C CA . GLY A 1 80 ? -10.941 6.871 14.166 1.00 85.06 80 GLY A CA 1
ATOM 611 C C . GLY A 1 80 ? -9.928 8.012 14.021 1.00 85.06 80 GLY A C 1
ATOM 612 O O . GLY A 1 80 ? -10.321 9.149 13.763 1.00 85.06 80 GLY A O 1
ATOM 613 N N . GLU A 1 81 ? -8.632 7.748 14.219 1.00 83.31 81 GLU A N 1
ATOM 614 C CA . GLU A 1 81 ? -7.599 8.780 14.201 1.00 83.31 81 GLU A CA 1
ATOM 615 C C . GLU A 1 81 ? -7.346 9.269 12.768 1.00 83.31 81 GLU A C 1
ATOM 617 O O . GLU A 1 81 ? -7.008 8.493 11.869 1.00 83.31 81 GLU A O 1
ATOM 622 N N . ARG A 1 82 ? -7.488 10.584 12.564 1.00 80.75 82 ARG A N 1
ATOM 623 C CA . ARG A 1 82 ? -7.337 11.262 11.267 1.00 80.75 82 ARG A CA 1
ATOM 624 C C . ARG A 1 82 ? -6.172 12.250 11.332 1.00 80.75 82 ARG A C 1
ATOM 626 O O . ARG A 1 82 ? -6.389 13.451 11.502 1.00 80.75 82 ARG A O 1
ATOM 633 N N . PRO A 1 83 ? -4.922 11.758 11.272 1.00 77.25 83 PRO A N 1
ATOM 634 C CA . PRO A 1 83 ? -3.737 12.579 11.502 1.00 77.25 83 PRO A CA 1
ATOM 635 C C . PRO A 1 83 ? -3.475 13.595 10.384 1.00 77.25 83 PRO A C 1
ATOM 637 O O . PRO A 1 83 ? -2.689 14.524 10.576 1.00 77.25 83 PRO A O 1
ATOM 640 N N . TYR A 1 84 ? -4.103 13.452 9.214 1.00 81.25 84 TYR A N 1
ATOM 641 C CA . TYR A 1 84 ? -3.868 14.354 8.093 1.00 81.25 84 TYR A CA 1
ATOM 642 C C . TYR A 1 84 ? -4.939 15.438 8.046 1.00 81.25 84 TYR A C 1
ATOM 644 O O . TYR A 1 84 ? -5.979 15.276 7.421 1.00 81.25 84 TYR A O 1
ATOM 652 N N . ALA A 1 85 ? -4.683 16.570 8.695 1.00 84.00 85 ALA A N 1
ATOM 653 C CA . ALA A 1 85 ? -5.561 17.731 8.613 1.00 84.00 85 ALA A CA 1
ATOM 654 C C . ALA A 1 85 ? -5.163 18.671 7.469 1.00 84.00 85 ALA A C 1
ATOM 656 O O . ALA A 1 85 ? -4.017 19.104 7.351 1.00 84.00 85 ALA A O 1
ATOM 657 N N . CYS A 1 86 ? -6.142 19.026 6.642 1.00 85.44 86 CYS A N 1
ATOM 658 C CA . CYS A 1 86 ? -6.038 20.112 5.678 1.00 85.44 86 CYS A CA 1
ATOM 659 C C . CYS A 1 86 ? -5.904 21.442 6.425 1.00 85.44 86 CYS A C 1
ATOM 661 O O . CYS A 1 86 ? -6.828 21.862 7.118 1.00 85.44 86 CYS A O 1
ATOM 663 N N . ARG A 1 87 ? -4.770 22.130 6.268 1.00 82.81 87 ARG A N 1
ATOM 664 C CA . ARG A 1 87 ? -4.515 23.406 6.956 1.00 82.81 87 ARG A CA 1
ATOM 665 C C . ARG A 1 87 ? -5.387 24.557 6.437 1.00 82.81 87 ARG A C 1
ATOM 667 O O . ARG A 1 87 ? -5.671 25.479 7.186 1.00 82.81 87 ARG A O 1
ATOM 674 N N . GLU A 1 88 ? -5.823 24.486 5.181 1.00 84.31 88 GLU A N 1
ATOM 675 C CA . GLU A 1 88 ? -6.668 25.510 4.547 1.00 84.31 88 GLU A CA 1
ATOM 676 C C . GLU A 1 88 ? -8.155 25.343 4.877 1.00 84.31 88 GLU A C 1
ATOM 678 O O . GLU A 1 88 ? -8.883 26.320 5.001 1.00 84.31 88 GLU A O 1
ATOM 683 N N . CYS A 1 89 ? -8.612 24.101 5.030 1.00 87.88 89 CYS A N 1
ATOM 684 C CA . CYS A 1 89 ? -10.028 23.765 5.135 1.00 87.88 89 CYS A CA 1
ATOM 685 C C . CYS A 1 89 ? -10.422 23.089 6.457 1.00 87.88 89 CYS A C 1
ATOM 687 O O . CYS A 1 89 ? -11.595 22.787 6.662 1.00 87.88 89 CYS A O 1
ATOM 689 N N . GLY A 1 90 ? -9.461 22.807 7.344 1.00 78.69 90 GLY A N 1
ATOM 690 C CA . GLY A 1 90 ? -9.666 22.218 8.674 1.00 78.69 90 GLY A CA 1
ATOM 691 C C . GLY A 1 90 ? -10.127 20.757 8.687 1.00 78.69 90 GLY A C 1
ATOM 692 O O . GLY A 1 90 ? -10.210 20.146 9.749 1.00 78.69 90 GLY A O 1
ATOM 693 N N . LYS A 1 91 ? -10.429 20.171 7.524 1.00 80.56 91 LYS A N 1
ATOM 694 C CA . LYS A 1 91 ? -10.895 18.785 7.419 1.00 80.56 91 LYS A CA 1
ATOM 695 C C . LYS A 1 91 ? -9.745 17.819 7.691 1.00 80.56 91 LYS A C 1
ATOM 697 O O . LYS A 1 91 ? -8.719 17.873 7.015 1.00 80.56 91 LYS A O 1
ATOM 702 N N . ALA A 1 92 ? -9.938 16.944 8.672 1.00 78.31 92 ALA A N 1
ATOM 703 C CA . ALA A 1 92 ? -9.054 15.822 8.956 1.00 78.31 92 ALA A CA 1
ATOM 704 C C . ALA A 1 92 ? -9.362 14.651 8.013 1.00 78.31 92 ALA A C 1
ATOM 706 O O . ALA A 1 92 ? -10.527 14.458 7.666 1.00 78.31 92 ALA A O 1
ATOM 707 N N . PHE A 1 93 ? -8.340 13.901 7.599 1.00 72.50 93 PHE A N 1
ATOM 708 C CA . PHE A 1 93 ? -8.385 12.736 6.715 1.00 72.50 93 PHE A CA 1
ATOM 709 C C . PHE A 1 93 ? -7.708 11.540 7.374 1.00 72.50 93 PHE A C 1
ATOM 711 O O . PHE A 1 93 ? -6.572 11.673 7.894 1.00 72.50 93 PHE A O 1
#

pLDDT: mean 79.49, std 13.6, range [45.75, 94.12]

Nearest PDB structures (foldseek):
  2i13-assembly2_B  TM=5.525E-01  e=2.162E-07  Mus musculus
  5eh2-assembly1_F  TM=5.500E-01  e=1.910E-06  Homo sapiens
  8e3e-assembly3_F  TM=5.429E-01  e=1.910E-06  Homo sapiens
  8ssr-assembly1_A  TM=5.483E-01  e=6.104E-06  Homo sapiens
  1a1h-assembly1_A  TM=5.882E-01  e=1.723E-04  Mus musculus

Secondary structure (DSSP, 8-state):
------EE-SSSS-EESSHHHHHHHHTTS----PPPPTTSPPPP-----------EE-TTT--EESSHHHHHHHHHHHH-----B-TTT--B-

InterPro domains:
  IPR013087 Zinc finger C2H2-type [PF00096] (7-29)
  IPR013087 Zinc finger C2H2-type [PF00096] (56-78)
  IPR013087 Zinc finger C2H2-type [PS00028] (9-29)
  IPR013087 Zinc finger C2H2-type [PS00028] (58-78)
  IPR013087 Zinc finger C2H2-type [PS50157] (7-34)
  IPR013087 Zinc finger C2H2-type [PS50157] (56-83)
  IPR013087 Zinc finger C2H2-type [PS50157] (84-93)
  IPR013087 Zinc finger C2H2-type [SM00355] (7-29)
  IPR013087 Zinc finger C2H2-type [SM00355] (56-78)
  IPR036236 Zinc finger C2H2 superfamily [SSF57667] (1-29)
  IPR036236 Zinc finger C2H2 superfamily [SSF57667] (52-93)
  IPR050331 Zinc finger PRDM4/PRDM1/PRDM14-like [PTHR16515] (1-93)

Foldseek 3Di:
DPQDFPAAAPVDGDTHSDPVVNVVVVVVDDDPPDPDDPPDDPDPDDDPDPDLDQVQADPVPGDGHNDPVVNVVVVCVVVVDQPDADPVPRDGD